Protein AF-A0A9E5FH98-F1 (afdb_monomer)

Secondary structure (DSSP, 8-state):
-------------PPPPPPP------SS--TTSSGGGT-SS--HHHHHHHHTS---S-----SSHHHHHHHHHHSS-TTTTT-S---

Radius of gyration: 24.2 Å; Cα contacts (8 Å, |Δi|>4): 52; chains: 1; bounding box: 37×30×86 Å

Mean predicted aligned error: 8.73 Å

Foldseek 3Di:
DDDDDDDDPDDDDDDPDDDDDDDDDDPPDDQQCAVCSPRPDDDPVVNVPVVVHPDDPDDDAPPDDVQRVLCVVPVDHSVVSVNPDDD

Sequence (87 aa):
MNAAIFPLLIFALAAPKRPNIIVILSDDMGYSDIGCYGGEIATPNLDSLAAGGVRFTRFYNTSRCCPTRASLLTGLYPHQAGIGHMT

pLDDT: mean 88.49, std 14.11, range [39.5, 98.19]

Structure (mmCIF, N/CA/C/O backbone):
data_AF-A0A9E5FH98-F1
#
_entry.id   AF-A0A9E5FH98-F1
#
loop_
_atom_site.group_PDB
_atom_site.id
_atom_site.type_symbol
_atom_site.label_atom_id
_atom_site.label_alt_id
_atom_site.label_comp_id
_atom_site.label_asym_id
_atom_site.label_entity_id
_atom_site.label_seq_id
_atom_site.pd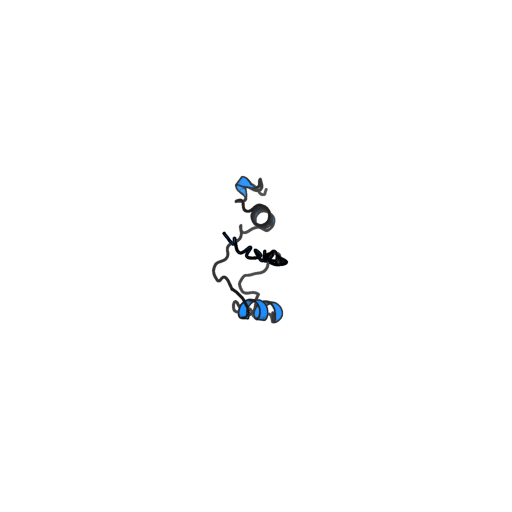bx_PDB_ins_code
_atom_site.Cartn_x
_atom_site.Cartn_y
_atom_site.Cartn_z
_atom_site.occupancy
_atom_site.B_iso_or_equiv
_atom_site.auth_seq_id
_atom_site.auth_comp_id
_atom_site.auth_asym_id
_atom_site.auth_atom_id
_atom_site.pdbx_PDB_model_num
ATOM 1 N N . MET A 1 1 ? 8.154 -16.620 70.852 1.00 43.84 1 MET A N 1
ATOM 2 C CA . MET A 1 1 ? 8.816 -16.570 69.532 1.00 43.84 1 MET A CA 1
ATOM 3 C C . MET A 1 1 ? 7.820 -17.110 68.519 1.00 43.84 1 MET A C 1
ATOM 5 O O . MET A 1 1 ? 7.783 -18.314 68.323 1.00 43.84 1 MET A O 1
ATOM 9 N N . ASN A 1 2 ? 6.959 -16.266 67.947 1.00 39.50 2 ASN A N 1
ATOM 10 C CA . ASN A 1 2 ? 5.933 -16.732 67.008 1.00 39.50 2 ASN A CA 1
ATOM 11 C C . ASN A 1 2 ? 6.182 -16.057 65.661 1.00 39.50 2 ASN A C 1
ATOM 13 O O . ASN A 1 2 ? 5.888 -14.877 65.493 1.00 39.50 2 ASN A O 1
ATOM 17 N N . ALA A 1 3 ? 6.781 -16.798 64.730 1.00 49.25 3 ALA A N 1
ATOM 18 C CA . ALA A 1 3 ? 6.919 -16.371 63.348 1.00 49.25 3 ALA A CA 1
ATOM 19 C C . ALA A 1 3 ? 5.570 -16.571 62.645 1.00 49.25 3 ALA A C 1
ATOM 21 O O . ALA A 1 3 ? 5.119 -17.701 62.462 1.00 49.25 3 ALA A O 1
ATOM 22 N N . ALA A 1 4 ? 4.903 -15.472 62.297 1.00 54.75 4 ALA A N 1
ATOM 23 C CA . ALA A 1 4 ? 3.720 -15.501 61.450 1.00 54.75 4 ALA A CA 1
ATOM 24 C C . ALA A 1 4 ? 4.149 -15.808 60.007 1.00 54.75 4 ALA A C 1
ATOM 26 O O . ALA A 1 4 ? 4.871 -15.030 59.386 1.00 54.75 4 ALA A O 1
ATOM 27 N N . ILE A 1 5 ? 3.719 -16.955 59.485 1.00 60.31 5 ILE A N 1
ATOM 28 C CA . ILE A 1 5 ? 3.899 -17.337 58.083 1.00 60.31 5 ILE A CA 1
ATOM 29 C C . ILE A 1 5 ? 2.787 -16.642 57.288 1.00 60.31 5 ILE A C 1
ATOM 31 O O . ILE A 1 5 ? 1.633 -17.060 57.337 1.00 60.31 5 ILE A O 1
ATOM 35 N N . PHE A 1 6 ? 3.119 -15.559 56.587 1.00 60.62 6 PHE A N 1
ATOM 36 C CA . PHE A 1 6 ? 2.221 -14.951 55.603 1.00 60.62 6 PHE A CA 1
ATOM 37 C C . PHE A 1 6 ? 2.283 -15.763 54.300 1.00 60.62 6 PHE A C 1
ATOM 39 O O . PHE A 1 6 ? 3.381 -15.964 53.775 1.00 60.62 6 PHE A O 1
ATOM 46 N N . PRO A 1 7 ? 1.151 -16.235 53.746 1.00 63.62 7 PRO A N 1
ATOM 47 C CA . PRO A 1 7 ? 1.160 -16.932 52.472 1.00 63.62 7 PRO A CA 1
ATOM 48 C C . PRO A 1 7 ? 1.408 -15.915 51.355 1.00 63.62 7 PRO A C 1
ATOM 50 O O . PRO A 1 7 ? 0.624 -14.991 51.136 1.00 63.62 7 PRO A O 1
ATOM 53 N N . LEU A 1 8 ? 2.524 -16.084 50.651 1.00 64.50 8 LEU A N 1
ATOM 54 C CA . LEU A 1 8 ? 2.839 -15.337 49.441 1.00 64.50 8 LEU A CA 1
ATOM 55 C C . LEU A 1 8 ? 1.892 -15.805 48.322 1.00 64.50 8 LEU A C 1
ATOM 57 O O . LEU A 1 8 ? 2.108 -16.845 47.704 1.00 64.50 8 LEU A O 1
ATOM 61 N N . LEU A 1 9 ? 0.816 -15.055 48.082 1.00 65.44 9 LEU A N 1
ATOM 62 C CA . LEU A 1 9 ? -0.070 -15.251 46.933 1.00 65.44 9 LEU A CA 1
ATOM 63 C C . LEU A 1 9 ? 0.663 -14.818 45.657 1.00 65.44 9 LEU A C 1
ATOM 65 O O . LEU A 1 9 ? 0.773 -13.632 45.354 1.00 65.44 9 LEU A O 1
ATOM 69 N N . ILE A 1 10 ? 1.184 -15.793 44.913 1.00 67.44 10 I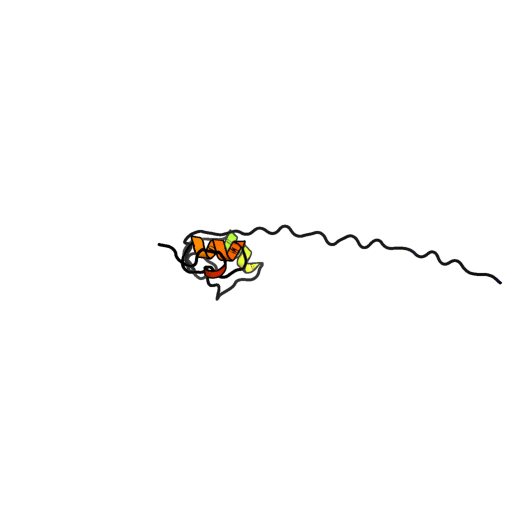LE A N 1
ATOM 70 C CA . ILE A 1 10 ? 1.776 -15.576 43.591 1.00 67.44 10 ILE A CA 1
ATOM 71 C C . ILE A 1 10 ? 0.631 -15.444 42.580 1.00 67.44 10 ILE A C 1
ATOM 73 O O . ILE A 1 10 ? 0.007 -16.433 42.200 1.00 67.44 10 ILE A O 1
ATOM 77 N N . PHE A 1 11 ? 0.351 -14.220 42.129 1.00 67.38 11 PHE A N 1
ATOM 78 C CA . PHE A 1 11 ? -0.494 -13.992 40.957 1.00 67.38 11 PHE A CA 1
ATOM 79 C C . PHE A 1 11 ? 0.327 -14.253 39.690 1.00 67.38 11 PHE A C 1
ATOM 81 O O . PHE A 1 11 ? 1.270 -13.524 39.385 1.00 67.38 11 PHE A O 1
ATOM 88 N N . AL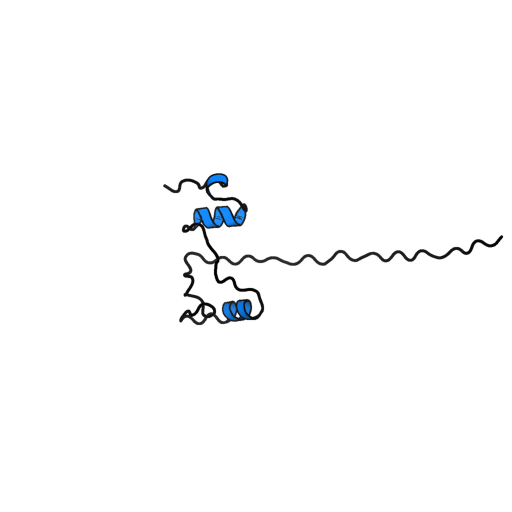A A 1 12 ? -0.034 -15.291 38.934 1.00 67.62 12 ALA A N 1
ATOM 89 C CA . ALA A 1 12 ? 0.498 -15.497 37.594 1.00 67.62 12 ALA A CA 1
ATOM 90 C C . ALA A 1 12 ? -0.079 -14.422 36.659 1.00 67.62 12 ALA A C 1
ATOM 92 O O . ALA A 1 12 ? -1.274 -14.427 36.360 1.00 67.62 12 ALA A O 1
ATOM 93 N N . LEU A 1 13 ? 0.759 -13.485 36.205 1.00 72.31 13 LEU A N 1
ATOM 94 C CA . LEU A 1 13 ? 0.370 -12.525 35.175 1.00 72.31 13 LEU A CA 1
ATOM 95 C C . LEU A 1 13 ? 0.123 -13.301 33.873 1.00 72.31 13 LEU A C 1
ATOM 97 O O . LEU A 1 13 ? 1.055 -13.863 33.295 1.00 72.31 13 LEU A O 1
ATOM 101 N N . ALA A 1 14 ? -1.130 -13.364 33.420 1.00 75.69 14 ALA A N 1
ATOM 102 C CA . ALA A 1 14 ? -1.448 -13.950 32.125 1.00 75.69 14 ALA A CA 1
ATOM 103 C C . ALA A 1 14 ? -0.680 -13.193 31.032 1.00 75.69 14 ALA A C 1
ATOM 105 O O . ALA A 1 14 ? -0.744 -11.963 30.961 1.00 75.69 14 ALA A O 1
ATOM 106 N N . ALA A 1 15 ? 0.063 -13.923 30.198 1.00 79.56 15 ALA A N 1
ATOM 107 C CA . ALA A 1 15 ? 0.801 -13.316 29.100 1.00 79.56 15 ALA A CA 1
ATOM 108 C C . ALA A 1 15 ? -0.176 -12.531 28.203 1.00 79.56 15 ALA A C 1
ATOM 110 O O . ALA A 1 15 ? -1.241 -13.059 27.861 1.00 79.56 15 ALA A O 1
ATOM 111 N N . PRO A 1 16 ? 0.151 -11.283 27.821 1.00 84.44 16 PRO A N 1
ATOM 112 C CA . PRO A 1 16 ? -0.739 -10.474 27.005 1.00 84.44 16 PRO A CA 1
ATOM 113 C C . PRO A 1 16 ? -1.046 -11.202 25.696 1.00 84.44 16 PRO A C 1
ATOM 115 O O . PRO A 1 16 ? -0.153 -11.746 25.036 1.00 84.44 16 PRO A O 1
ATOM 118 N N . LYS A 1 17 ? -2.330 -11.229 25.326 1.00 91.75 17 LYS A N 1
ATOM 119 C CA . LYS A 1 17 ? -2.779 -11.880 24.095 1.00 91.75 17 LYS A CA 1
ATOM 120 C C . LYS A 1 17 ? -2.098 -11.205 22.905 1.00 91.75 17 LYS A C 1
ATOM 122 O O . LYS A 1 17 ? -2.225 -9.998 22.716 1.00 91.75 17 LYS A O 1
ATOM 127 N N . ARG A 1 18 ? -1.379 -11.992 22.102 1.00 94.81 18 ARG A N 1
ATOM 128 C CA . ARG A 1 18 ? -0.722 -11.489 20.891 1.00 94.81 18 ARG A CA 1
ATOM 129 C C . ARG A 1 18 ? -1.787 -11.101 19.857 1.00 94.81 18 ARG A C 1
ATOM 131 O O . ARG A 1 18 ? -2.686 -11.910 19.612 1.00 94.81 18 ARG A O 1
ATOM 138 N N . PRO A 1 19 ? -1.720 -9.897 19.268 1.00 96.31 19 PRO A N 1
ATOM 139 C CA . PRO A 1 19 ? -2.637 -9.517 18.204 1.00 96.31 19 PRO A CA 1
ATOM 140 C C . PRO A 1 19 ? -2.321 -10.296 16.923 1.00 96.31 19 PRO A C 1
ATOM 142 O O . PRO A 1 19 ? -1.174 -10.666 16.673 1.00 96.31 19 PRO A O 1
ATOM 145 N N . ASN A 1 20 ? -3.341 -10.504 16.093 1.00 97.12 20 ASN A N 1
ATOM 146 C CA . ASN A 1 20 ? -3.143 -10.935 14.713 1.00 97.12 20 ASN A CA 1
ATOM 147 C C . ASN A 1 20 ? -2.846 -9.701 13.860 1.00 97.12 20 ASN A C 1
ATOM 149 O O . ASN A 1 20 ? -3.547 -8.697 13.974 1.00 97.12 20 ASN A O 1
ATOM 153 N N . ILE A 1 21 ? -1.826 -9.783 13.008 1.00 97.06 21 ILE A N 1
ATOM 154 C CA . ILE A 1 21 ? -1.431 -8.696 12.108 1.00 97.06 21 ILE A CA 1
ATOM 155 C C . ILE A 1 21 ? -1.763 -9.128 10.682 1.00 97.06 21 ILE A C 1
ATOM 157 O O . ILE A 1 21 ? -1.298 -10.172 10.231 1.00 97.06 21 ILE A O 1
ATOM 161 N N . ILE A 1 22 ? -2.568 -8.328 9.983 1.00 97.56 22 ILE A N 1
ATOM 162 C CA . ILE A 1 22 ? -2.928 -8.543 8.578 1.00 97.56 22 ILE A CA 1
ATOM 163 C C . ILE A 1 22 ? -2.364 -7.374 7.773 1.00 97.56 22 ILE A C 1
ATOM 165 O O . ILE A 1 22 ? -2.659 -6.219 8.072 1.00 97.56 22 ILE A O 1
ATOM 169 N N . VAL A 1 23 ? -1.563 -7.681 6.753 1.00 97.00 23 VAL A N 1
ATOM 170 C CA . VAL A 1 23 ? -1.044 -6.696 5.797 1.00 97.00 23 VAL A CA 1
ATOM 171 C C . VAL A 1 23 ? -1.817 -6.854 4.493 1.00 97.00 23 VAL A C 1
ATOM 173 O O . VAL A 1 23 ? -1.705 -7.882 3.829 1.00 97.00 23 VAL A O 1
ATOM 176 N N . ILE A 1 24 ? -2.611 -5.843 4.141 1.00 97.31 24 ILE A N 1
ATOM 177 C CA . ILE A 1 24 ? -3.344 -5.780 2.873 1.00 97.31 24 ILE A CA 1
ATOM 178 C C . ILE A 1 24 ? -2.578 -4.831 1.952 1.00 97.31 24 ILE A C 1
ATOM 180 O O . ILE A 1 24 ? -2.388 -3.663 2.288 1.00 97.31 24 ILE A O 1
ATOM 184 N N . LEU A 1 25 ? -2.131 -5.336 0.805 1.00 96.44 25 LEU A N 1
ATOM 185 C CA . LEU A 1 25 ? -1.400 -4.575 -0.205 1.00 96.44 25 LEU A CA 1
ATOM 186 C C . LEU A 1 25 ? -2.163 -4.648 -1.529 1.00 96.44 25 LEU A C 1
ATOM 188 O O . LEU A 1 25 ? -2.453 -5.744 -2.001 1.00 96.44 25 LEU A O 1
ATOM 192 N N . SER A 1 26 ? -2.453 -3.492 -2.126 1.00 96.06 26 SER A N 1
ATOM 193 C CA . SER A 1 26 ? -2.971 -3.399 -3.496 1.00 96.06 26 SER A CA 1
ATOM 194 C C . SER A 1 26 ? -1.827 -3.135 -4.472 1.00 96.06 26 SER A C 1
ATOM 196 O O . SER A 1 26 ? -0.905 -2.390 -4.132 1.00 96.06 26 SER A O 1
ATOM 198 N N . ASP A 1 27 ? -1.893 -3.712 -5.674 1.00 96.44 27 ASP A N 1
ATOM 199 C CA . ASP A 1 27 ? -0.970 -3.389 -6.772 1.00 96.44 27 ASP A CA 1
ATOM 200 C C . ASP A 1 27 ? -1.526 -2.212 -7.588 1.00 96.44 27 ASP A C 1
ATOM 202 O O . ASP A 1 27 ? -2.741 -2.110 -7.755 1.00 96.44 27 ASP A O 1
ATOM 206 N N . ASP A 1 28 ? -0.644 -1.314 -8.029 1.00 94.00 28 ASP A N 1
ATOM 207 C CA . ASP A 1 28 ? -0.920 -0.158 -8.906 1.00 94.00 28 ASP A CA 1
ATOM 208 C C . ASP A 1 28 ? -2.097 0.773 -8.530 1.00 94.00 28 ASP A C 1
ATOM 210 O O . ASP A 1 28 ? -2.574 1.546 -9.358 1.00 94.00 28 ASP A O 1
ATOM 214 N N . MET A 1 29 ? -2.536 0.768 -7.269 1.00 94.69 29 MET A N 1
ATOM 215 C CA . MET A 1 29 ? -3.590 1.668 -6.788 1.00 94.69 29 MET A CA 1
ATOM 216 C C . MET A 1 29 ? -3.064 3.099 -6.616 1.00 94.69 29 MET A C 1
ATOM 218 O O . MET A 1 29 ? -2.078 3.339 -5.911 1.00 94.69 29 MET A O 1
ATOM 222 N N . GLY A 1 30 ? -3.755 4.056 -7.229 1.00 93.25 30 GLY A N 1
ATOM 223 C CA . GLY A 1 30 ? -3.485 5.480 -7.117 1.00 93.25 30 GLY A CA 1
ATOM 224 C C . GLY A 1 30 ? -3.887 6.051 -5.757 1.00 93.25 30 GLY A C 1
ATOM 225 O O . GLY A 1 30 ? -4.818 5.590 -5.098 1.00 93.25 30 GLY A O 1
ATOM 226 N N . TYR A 1 31 ? -3.196 7.112 -5.332 1.00 93.06 31 TYR A N 1
ATOM 227 C CA . TYR A 1 31 ? -3.472 7.787 -4.055 1.00 93.06 31 TYR A CA 1
ATOM 228 C C . TYR A 1 31 ? -4.911 8.319 -3.965 1.00 93.06 31 TYR A C 1
ATOM 230 O O . TYR A 1 31 ? -5.525 8.264 -2.903 1.00 93.06 31 TYR A O 1
ATOM 238 N N . SER A 1 32 ? -5.448 8.820 -5.078 1.00 92.62 32 SER A N 1
ATOM 239 C CA . SER A 1 32 ? -6.794 9.388 -5.172 1.00 92.62 32 SER A CA 1
ATOM 240 C C . SER A 1 32 ? -7.860 8.380 -5.601 1.00 92.62 32 SER A C 1
ATOM 242 O O . SER A 1 32 ? -8.955 8.802 -5.939 1.00 92.62 32 SER A O 1
ATOM 244 N N . ASP A 1 33 ? -7.582 7.075 -5.614 1.00 95.12 33 ASP A N 1
ATOM 245 C CA . ASP A 1 33 ? -8.597 6.082 -6.002 1.00 95.12 33 ASP A CA 1
ATOM 246 C C . ASP A 1 33 ? -9.559 5.762 -4.847 1.00 95.12 33 ASP A C 1
ATOM 248 O O . ASP A 1 33 ? -10.705 5.378 -5.068 1.00 95.12 33 ASP A O 1
ATOM 252 N N . ILE A 1 34 ? -9.105 5.932 -3.601 1.00 96.00 34 ILE A N 1
ATOM 253 C CA . ILE A 1 34 ? -9.867 5.604 -2.389 1.00 96.00 34 ILE A CA 1
ATOM 254 C C . ILE A 1 34 ? -10.683 6.822 -1.935 1.00 96.00 34 ILE A C 1
ATOM 256 O O . ILE A 1 34 ? -10.152 7.933 -1.825 1.00 96.00 34 ILE A O 1
ATOM 260 N N . GLY A 1 35 ? -11.946 6.599 -1.567 1.00 96.38 35 GLY A N 1
ATOM 261 C CA . GLY A 1 35 ? -12.883 7.630 -1.112 1.00 96.38 35 GLY A CA 1
ATOM 262 C C . GLY A 1 35 ? -12.336 8.511 0.015 1.00 96.38 35 GLY A C 1
ATOM 263 O O . GLY A 1 35 ? -12.392 9.737 -0.070 1.00 96.38 35 GLY A O 1
ATOM 264 N N . CYS A 1 36 ? -11.694 7.933 1.037 1.00 95.75 36 CYS A N 1
ATOM 265 C CA . CYS A 1 36 ? -11.124 8.706 2.146 1.00 95.75 36 CYS A CA 1
ATOM 266 C C . CYS A 1 36 ? -9.977 9.660 1.748 1.00 95.75 36 CYS A C 1
ATOM 268 O O . CYS A 1 36 ? -9.627 10.547 2.532 1.00 95.75 36 CYS A O 1
ATOM 270 N N . TYR A 1 37 ? -9.412 9.531 0.544 1.00 96.69 37 TYR A N 1
ATOM 271 C CA . TYR A 1 37 ? -8.435 10.460 -0.037 1.00 96.69 37 TYR A CA 1
ATOM 272 C C . TYR A 1 37 ? -9.024 11.383 -1.118 1.00 96.69 37 TYR A C 1
ATOM 274 O O . TYR A 1 37 ? -8.279 12.155 -1.718 1.00 96.69 37 TYR A O 1
ATOM 282 N N . GLY A 1 38 ? -10.346 11.366 -1.312 1.00 94.69 38 GLY A N 1
ATOM 283 C CA . GLY A 1 38 ? -11.055 12.190 -2.294 1.00 94.69 38 GLY A CA 1
ATOM 284 C C . GLY A 1 38 ? -11.345 11.485 -3.620 1.00 94.69 38 GLY A C 1
ATOM 285 O O . GLY A 1 38 ? -11.646 12.170 -4.593 1.00 94.69 38 GLY A O 1
ATOM 286 N N . GLY A 1 39 ? -11.236 10.154 -3.673 1.00 95.12 39 GLY A N 1
ATOM 287 C CA . GLY A 1 39 ? -11.568 9.377 -4.865 1.00 95.12 39 GLY A CA 1
ATOM 288 C C . GLY A 1 39 ? -13.061 9.293 -5.163 1.00 95.12 39 GLY A C 1
ATOM 289 O O . GLY A 1 39 ? -13.900 9.401 -4.271 1.00 95.12 39 GLY A O 1
ATOM 290 N N . GLU A 1 40 ? -13.383 9.075 -6.438 1.00 94.31 40 GLU A N 1
ATOM 291 C CA . GLU A 1 40 ? -14.764 8.961 -6.933 1.00 94.31 40 GLU A CA 1
ATOM 292 C C . GLU A 1 40 ? -15.354 7.552 -6.743 1.00 94.31 40 GLU A C 1
ATOM 294 O O . GLU A 1 40 ? -16.571 7.365 -6.774 1.00 94.31 40 GLU A O 1
ATOM 299 N N . ILE A 1 41 ? -14.499 6.543 -6.541 1.00 94.50 41 ILE A N 1
ATOM 300 C CA . ILE A 1 41 ? -14.910 5.149 -6.369 1.00 94.50 41 ILE A CA 1
ATOM 301 C C . ILE A 1 41 ? -15.402 4.939 -4.935 1.00 94.50 41 ILE A C 1
ATOM 303 O O . ILE A 1 41 ? -14.717 5.259 -3.964 1.00 94.50 41 ILE A O 1
ATOM 307 N N . ALA A 1 42 ? -16.584 4.337 -4.792 1.00 96.31 42 ALA A N 1
ATOM 308 C CA . ALA A 1 42 ? -17.124 3.987 -3.486 1.00 96.31 42 ALA A CA 1
ATOM 309 C C . ALA A 1 42 ? -16.293 2.865 -2.832 1.00 96.31 42 ALA A C 1
ATOM 311 O O . ALA A 1 42 ? -16.382 1.701 -3.228 1.00 96.31 42 ALA A O 1
ATOM 312 N N . THR A 1 43 ? -15.527 3.203 -1.789 1.00 97.88 43 THR A N 1
ATOM 313 C CA . THR A 1 43 ? -14.666 2.270 -1.039 1.00 97.88 43 THR A CA 1
ATOM 314 C C . THR A 1 43 ? -15.063 2.142 0.441 1.00 97.88 43 THR A C 1
ATOM 316 O O . THR A 1 43 ? -14.211 2.295 1.322 1.00 97.88 43 THR A O 1
ATOM 319 N N . PRO A 1 44 ? -16.325 1.794 0.769 1.00 97.94 44 PRO A N 1
ATOM 320 C CA . PRO A 1 44 ? -16.871 1.932 2.125 1.00 97.94 44 PRO A CA 1
ATOM 321 C C . PRO A 1 44 ? -16.107 1.142 3.200 1.00 97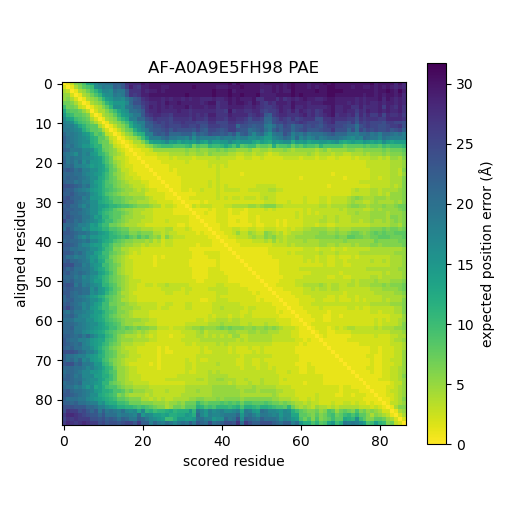.94 44 PRO A C 1
ATOM 323 O O . PRO A 1 44 ? -15.985 1.597 4.336 1.00 97.94 44 PRO A O 1
ATOM 326 N N . ASN A 1 45 ? -15.544 -0.020 2.853 1.00 98.00 45 ASN A N 1
ATOM 327 C CA . ASN A 1 45 ? -14.747 -0.818 3.789 1.00 98.00 45 ASN A CA 1
ATOM 328 C C . ASN A 1 45 ? -13.405 -0.147 4.127 1.00 98.00 45 ASN A C 1
ATOM 330 O O . ASN A 1 45 ? -12.992 -0.151 5.284 1.00 98.00 45 ASN A O 1
ATOM 334 N N . LEU A 1 46 ? -12.73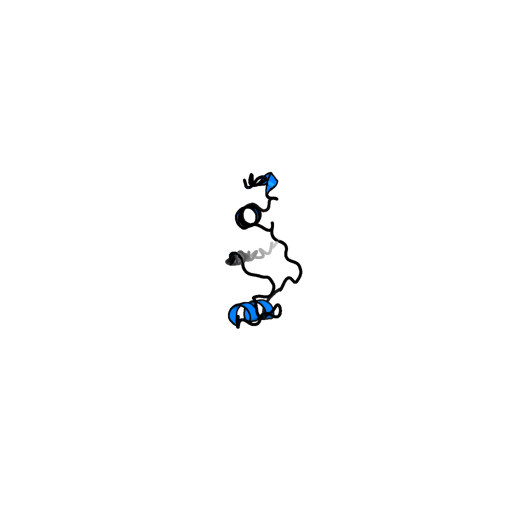4 0.450 3.136 1.00 97.50 46 LEU A N 1
ATOM 335 C CA . LEU A 1 46 ? -11.477 1.174 3.353 1.00 97.50 46 LEU A CA 1
ATOM 336 C C . LEU A 1 46 ? -11.730 2.489 4.096 1.00 97.50 46 LEU A C 1
ATOM 338 O O . LEU A 1 46 ? -10.968 2.846 4.992 1.00 97.50 46 LEU A O 1
ATOM 342 N N . ASP A 1 47 ? -12.838 3.161 3.787 1.00 97.56 47 ASP A N 1
ATOM 343 C CA . ASP A 1 47 ? -13.237 4.402 4.449 1.00 97.56 47 ASP A CA 1
ATOM 344 C C . ASP A 1 47 ? -13.567 4.162 5.928 1.00 97.56 47 ASP A C 1
ATOM 346 O O . ASP A 1 47 ? -13.127 4.919 6.795 1.00 97.56 47 ASP A O 1
ATOM 350 N N . SER A 1 48 ? -14.254 3.057 6.243 1.00 98.19 48 SER A N 1
ATOM 351 C CA . SER A 1 48 ? -14.503 2.644 7.628 1.00 98.19 48 SER A CA 1
ATOM 352 C C . SER A 1 48 ? -13.208 2.325 8.381 1.00 98.19 48 SER A C 1
ATOM 354 O O . SER A 1 48 ? -13.097 2.672 9.559 1.00 98.19 48 SER A O 1
ATOM 356 N N . LEU A 1 49 ? -12.228 1.680 7.734 1.00 97.75 49 LEU A N 1
ATOM 357 C CA . LEU A 1 49 ? -10.917 1.417 8.340 1.00 97.75 49 LEU A CA 1
ATOM 358 C C . LEU A 1 49 ? -10.155 2.718 8.615 1.00 97.75 49 LEU A C 1
ATOM 360 O O . LEU A 1 49 ? -9.548 2.861 9.674 1.00 97.75 49 LEU A O 1
ATOM 364 N N . ALA A 1 50 ? -10.214 3.679 7.692 1.00 97.06 50 ALA A N 1
ATOM 365 C CA . ALA A 1 50 ? -9.588 4.984 7.858 1.00 97.06 50 ALA A CA 1
ATOM 366 C C . ALA A 1 50 ? -10.242 5.813 8.976 1.00 97.06 50 ALA A C 1
ATOM 368 O O . ALA A 1 50 ? -9.531 6.469 9.734 1.00 97.06 50 ALA A O 1
ATOM 369 N N . ALA A 1 51 ? -11.573 5.775 9.102 1.00 97.62 51 ALA A N 1
ATOM 370 C CA . ALA A 1 51 ? -12.311 6.491 10.143 1.00 97.62 51 ALA A CA 1
ATOM 371 C C . ALA A 1 51 ? -12.098 5.896 11.546 1.00 97.62 51 ALA A C 1
ATOM 373 O O . ALA A 1 51 ? -12.047 6.633 12.528 1.00 97.62 51 ALA A O 1
ATOM 374 N N . GLY A 1 52 ? -11.967 4.569 11.645 1.00 98.00 52 GLY A N 1
ATOM 375 C CA . GLY A 1 52 ? -11.725 3.858 12.904 1.00 98.00 52 GLY A CA 1
ATOM 376 C C . GLY A 1 52 ? -10.249 3.709 13.286 1.00 98.00 52 GLY A C 1
ATOM 377 O O . GLY A 1 52 ? -9.948 3.055 14.284 1.00 98.00 52 GLY A O 1
ATOM 378 N N . GLY A 1 53 ? -9.326 4.260 12.494 1.00 96.88 53 GLY A N 1
ATOM 379 C CA . GLY A 1 53 ? -7.895 4.006 12.621 1.00 96.88 53 GLY A CA 1
ATOM 380 C C . GLY A 1 53 ? -7.025 5.230 12.355 1.00 96.88 53 GLY A C 1
ATOM 381 O O . GLY A 1 53 ? -7.427 6.375 12.546 1.00 96.88 53 GLY A O 1
ATOM 382 N N . VAL A 1 54 ? -5.788 4.970 11.930 1.00 97.56 54 VAL A N 1
ATOM 383 C CA . VAL A 1 54 ? -4.824 6.006 11.546 1.00 97.56 54 VAL A CA 1
ATOM 384 C C . VAL A 1 54 ? -4.666 5.999 10.033 1.00 97.56 54 VAL A C 1
ATOM 386 O O . VAL A 1 54 ? -4.409 4.957 9.432 1.00 97.56 54 VAL A O 1
ATOM 389 N N . ARG A 1 55 ? -4.774 7.182 9.426 1.00 96.19 55 ARG A N 1
ATOM 390 C CA . ARG A 1 55 ? -4.605 7.393 7.988 1.00 96.19 55 ARG A CA 1
ATOM 391 C C . ARG A 1 55 ? -3.379 8.259 7.713 1.00 96.19 55 ARG A C 1
ATOM 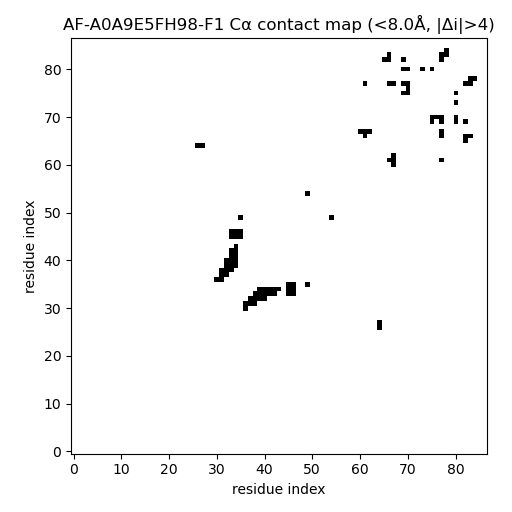393 O O . ARG A 1 55 ? -3.264 9.363 8.241 1.00 96.19 55 ARG A O 1
ATOM 400 N N . PHE A 1 56 ? -2.492 7.791 6.839 1.00 96.06 56 PHE A N 1
ATOM 401 C CA . PHE A 1 56 ? -1.298 8.536 6.435 1.00 96.06 56 PHE A CA 1
ATOM 402 C C . PHE A 1 56 ? -1.580 9.403 5.206 1.00 96.06 56 PHE A C 1
ATOM 404 O O . PHE A 1 56 ? -2.012 8.896 4.181 1.00 96.06 56 PHE A O 1
ATOM 411 N N . THR A 1 57 ? -1.290 10.701 5.261 1.00 95.31 57 THR A N 1
ATOM 412 C CA . THR A 1 57 ? -1.392 11.607 4.093 1.00 95.31 57 THR A CA 1
ATOM 413 C C . THR A 1 57 ? -0.081 11.729 3.313 1.00 95.31 57 THR A C 1
ATOM 415 O O . THR A 1 57 ? -0.035 12.365 2.264 1.00 95.31 57 THR A O 1
ATOM 418 N N . ARG A 1 58 ? 1.000 11.134 3.833 1.00 95.62 58 ARG A N 1
ATOM 419 C CA . ARG A 1 58 ? 2.343 11.117 3.236 1.00 95.62 58 ARG A CA 1
ATOM 420 C C . ARG A 1 58 ? 2.982 9.743 3.436 1.00 95.62 58 ARG A C 1
ATOM 422 O O . ARG A 1 58 ? 3.754 9.542 4.368 1.00 95.62 58 ARG A O 1
ATOM 429 N N . PHE A 1 59 ? 2.619 8.801 2.574 1.00 94.75 59 PHE A N 1
ATOM 430 C CA . PHE A 1 59 ? 3.201 7.462 2.503 1.00 94.75 59 PHE A CA 1
ATOM 431 C C . PHE A 1 59 ? 3.877 7.295 1.141 1.00 94.75 59 PHE A C 1
ATOM 433 O O . PHE A 1 59 ? 3.256 7.564 0.116 1.00 94.75 59 PHE A O 1
ATOM 440 N N . TYR A 1 60 ? 5.140 6.870 1.129 1.00 95.50 60 TYR A N 1
ATOM 441 C CA . TYR A 1 60 ? 5.940 6.754 -0.089 1.00 95.50 60 TYR A CA 1
ATOM 442 C C . TYR A 1 60 ? 6.348 5.304 -0.322 1.00 95.50 60 TYR A C 1
ATOM 444 O O . TYR A 1 60 ? 6.798 4.618 0.594 1.00 95.50 60 TYR A O 1
ATOM 452 N N . ASN A 1 61 ? 6.207 4.855 -1.565 1.00 94.88 61 ASN A N 1
ATOM 453 C CA . ASN A 1 61 ? 6.728 3.578 -2.032 1.00 94.88 61 ASN A CA 1
ATOM 454 C C . ASN A 1 61 ? 8.014 3.804 -2.850 1.00 94.88 61 ASN A C 1
ATOM 456 O O . ASN A 1 61 ? 8.519 4.920 -2.965 1.00 94.88 61 ASN A O 1
ATOM 460 N N . THR A 1 62 ? 8.549 2.744 -3.448 1.00 94.38 62 THR A N 1
ATOM 461 C CA . THR A 1 62 ? 9.774 2.824 -4.267 1.00 94.38 62 THR A CA 1
ATOM 462 C C . THR A 1 62 ? 9.472 3.034 -5.760 1.00 94.38 62 THR A C 1
ATOM 464 O O . THR A 1 62 ? 10.298 2.733 -6.615 1.00 94.38 62 THR A O 1
ATOM 467 N N . SER A 1 63 ? 8.270 3.525 -6.091 1.00 91.00 63 SER A N 1
ATOM 468 C CA . SER A 1 63 ? 7.764 3.799 -7.452 1.00 91.00 63 SER A CA 1
ATOM 469 C C . SER A 1 63 ? 7.638 2.592 -8.394 1.00 91.00 63 SER A C 1
ATOM 471 O O . SER A 1 63 ? 7.232 2.747 -9.544 1.00 91.00 63 SER A O 1
ATOM 473 N N . ARG A 1 64 ? 7.974 1.379 -7.939 1.00 91.81 64 ARG A N 1
ATOM 474 C CA . ARG A 1 64 ? 7.817 0.128 -8.697 1.00 91.81 64 ARG A CA 1
ATOM 475 C C . ARG A 1 64 ? 7.409 -1.014 -7.773 1.00 91.81 64 ARG A C 1
ATOM 477 O O . ARG A 1 64 ? 7.765 -1.033 -6.592 1.00 91.81 64 ARG A O 1
ATOM 484 N N . CYS A 1 65 ? 6.698 -1.993 -8.321 1.00 93.62 65 CYS A N 1
ATOM 485 C CA . CYS A 1 65 ? 6.074 -3.056 -7.541 1.00 93.62 65 CYS A CA 1
ATOM 486 C C . CYS A 1 65 ? 7.114 -3.961 -6.849 1.00 93.62 65 CYS A C 1
ATOM 488 O O . CYS A 1 65 ? 7.051 -4.173 -5.638 1.00 93.62 65 CYS A O 1
ATOM 490 N N . CYS A 1 66 ? 8.120 -4.451 -7.586 1.00 93.62 66 CYS A N 1
ATOM 491 C CA . CYS A 1 66 ? 9.161 -5.337 -7.043 1.00 93.62 66 CYS A CA 1
ATOM 492 C C . CYS A 1 66 ? 10.024 -4.698 -5.939 1.00 93.62 66 CYS A C 1
ATOM 494 O O . CYS A 1 66 ? 10.084 -5.286 -4.857 1.00 93.62 66 CYS A O 1
ATOM 496 N N . PRO A 1 67 ? 10.648 -3.517 -6.127 1.00 94.94 67 PRO A N 1
ATOM 497 C CA . PRO A 1 67 ? 11.420 -2.895 -5.051 1.00 94.94 67 PRO A CA 1
ATOM 498 C C . PRO A 1 67 ? 10.542 -2.496 -3.855 1.00 94.94 67 PRO A C 1
ATOM 500 O O . PRO A 1 67 ? 10.996 -2.596 -2.719 1.00 94.94 67 PRO A O 1
ATOM 503 N N . THR A 1 68 ? 9.263 -2.151 -4.065 1.00 95.38 68 THR A N 1
ATOM 504 C CA . THR A 1 68 ? 8.353 -1.792 -2.961 1.00 95.38 68 THR A CA 1
ATOM 505 C C . THR A 1 68 ? 8.055 -3.010 -2.104 1.00 95.38 68 THR A C 1
ATOM 507 O O . THR A 1 68 ? 8.147 -2.943 -0.881 1.00 95.38 68 THR A O 1
ATOM 510 N N . ARG A 1 69 ? 7.749 -4.146 -2.741 1.00 96.12 69 ARG A N 1
ATOM 511 C CA . ARG A 1 69 ? 7.528 -5.416 -2.043 1.00 96.12 69 ARG A CA 1
ATOM 51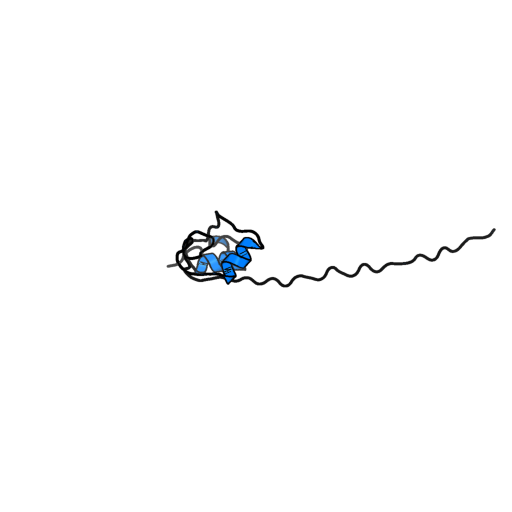2 C C . ARG A 1 69 ? 8.791 -5.900 -1.336 1.00 96.12 69 ARG A C 1
ATOM 514 O O . ARG A 1 69 ? 8.700 -6.344 -0.196 1.00 96.12 69 ARG A O 1
ATOM 521 N N . ALA A 1 70 ? 9.959 -5.764 -1.965 1.00 95.94 70 ALA A N 1
ATOM 522 C CA . ALA A 1 70 ? 11.232 -6.111 -1.340 1.00 95.94 70 ALA A CA 1
ATOM 523 C C . ALA A 1 70 ? 11.470 -5.292 -0.062 1.00 95.94 70 ALA A C 1
ATOM 525 O O . ALA A 1 70 ? 11.749 -5.868 0.990 1.00 95.94 70 ALA A O 1
ATOM 526 N N . SER A 1 71 ? 11.274 -3.971 -0.118 1.00 96.38 71 SER A N 1
ATOM 527 C CA . SER A 1 71 ? 11.389 -3.108 1.061 1.00 96.38 71 SE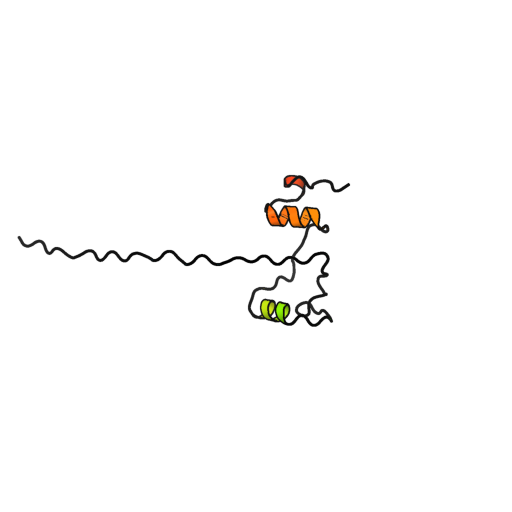R A CA 1
ATOM 528 C C . SER A 1 71 ? 10.347 -3.413 2.135 1.00 96.38 71 SER A C 1
ATOM 530 O O . SER A 1 71 ? 10.693 -3.440 3.313 1.00 96.38 71 SER A O 1
ATOM 532 N N . LEU A 1 72 ? 9.101 -3.711 1.756 1.00 96.75 72 LEU A N 1
ATOM 533 C CA . LEU A 1 72 ? 8.040 -4.071 2.702 1.00 96.75 72 LEU A CA 1
ATOM 534 C C . LEU A 1 72 ? 8.354 -5.364 3.472 1.00 96.75 72 LEU A C 1
ATOM 536 O O . LEU A 1 72 ? 8.136 -5.423 4.678 1.00 96.75 72 LEU A O 1
ATOM 540 N N . LEU A 1 73 ? 8.858 -6.394 2.786 1.00 96.69 73 LEU A N 1
ATOM 541 C CA . LEU A 1 73 ? 9.120 -7.707 3.386 1.00 96.69 73 LEU A CA 1
ATOM 542 C C . LEU A 1 73 ? 10.407 -7.748 4.216 1.00 96.69 73 LEU A C 1
ATOM 544 O O . LEU A 1 73 ? 10.502 -8.537 5.152 1.00 96.69 73 LEU A O 1
ATOM 548 N N . THR A 1 74 ? 11.401 -6.932 3.861 1.00 97.12 74 THR A N 1
ATOM 549 C CA . THR A 1 74 ? 12.732 -6.968 4.493 1.00 97.12 74 THR A CA 1
ATOM 550 C C . THR A 1 74 ? 12.969 -5.829 5.480 1.00 97.12 74 THR A C 1
ATOM 552 O O . THR A 1 74 ? 13.857 -5.934 6.319 1.00 97.12 74 THR A O 1
ATOM 555 N N . G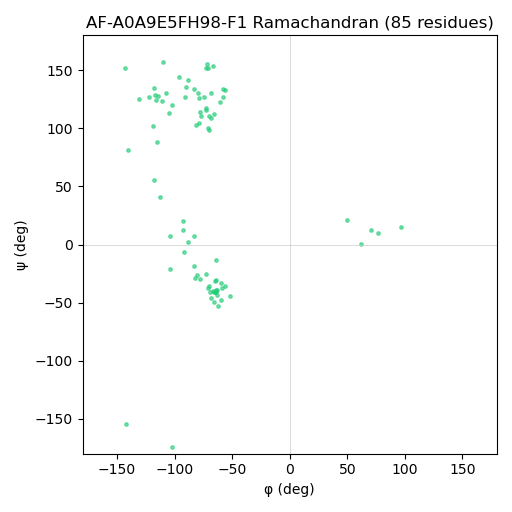LY A 1 75 ? 12.214 -4.730 5.381 1.00 96.81 75 GLY A N 1
ATOM 556 C CA . GLY A 1 75 ? 12.492 -3.497 6.120 1.00 96.81 75 GLY A CA 1
ATOM 557 C C . GLY A 1 75 ? 13.743 -2.755 5.635 1.00 96.81 75 GLY A C 1
ATOM 558 O O . GLY A 1 75 ? 14.213 -1.848 6.318 1.00 96.81 75 GLY A O 1
ATOM 559 N N . LEU A 1 76 ? 14.296 -3.131 4.478 1.00 96.62 76 LEU A N 1
ATOM 560 C CA . LEU A 1 76 ? 15.518 -2.560 3.917 1.00 96.62 76 LEU A CA 1
ATOM 561 C C . LEU A 1 76 ? 15.231 -1.714 2.674 1.00 96.62 76 LEU A C 1
ATOM 563 O O . LEU A 1 76 ? 14.241 -1.918 1.968 1.00 96.62 76 LEU A O 1
ATOM 567 N N . TYR A 1 77 ? 16.131 -0.788 2.343 1.00 95.31 77 TYR A N 1
ATOM 568 C CA . TYR A 1 77 ? 16.056 -0.100 1.054 1.00 95.31 77 TYR A CA 1
ATOM 569 C C . TYR A 1 77 ? 16.323 -1.074 -0.111 1.00 95.31 77 TYR A C 1
ATOM 571 O O . TYR A 1 77 ? 17.072 -2.041 0.061 1.00 95.31 77 TYR A O 1
ATOM 579 N N . PRO A 1 78 ? 15.803 -0.815 -1.328 1.00 94.19 78 PRO A N 1
ATOM 580 C CA . PRO A 1 78 ? 15.914 -1.757 -2.450 1.00 94.19 78 PRO A CA 1
ATOM 581 C C . PRO A 1 78 ? 17.348 -2.168 -2.803 1.00 94.19 78 PRO A C 1
ATOM 583 O O . PRO A 1 78 ? 17.595 -3.326 -3.132 1.00 94.19 78 PRO A O 1
ATOM 586 N N . HIS A 1 79 ? 18.307 -1.244 -2.674 1.00 93.44 79 HIS A N 1
ATOM 587 C CA . HIS A 1 79 ? 19.727 -1.509 -2.922 1.00 93.44 79 HIS A CA 1
ATOM 588 C C . HIS A 1 79 ? 20.332 -2.515 -1.930 1.00 93.44 79 HIS A C 1
ATOM 590 O O . HIS A 1 79 ? 21.211 -3.284 -2.302 1.00 93.44 79 HIS A O 1
ATOM 596 N N . GLN A 1 80 ? 19.840 -2.545 -0.689 1.00 95.19 80 GLN A N 1
ATOM 597 C CA . GLN A 1 80 ? 20.256 -3.507 0.337 1.00 95.19 80 GLN A CA 1
ATOM 598 C C . GLN A 1 80 ? 19.520 -4.843 0.179 1.00 95.19 80 GLN A C 1
ATOM 600 O O . GLN A 1 80 ? 20.063 -5.890 0.513 1.00 95.19 80 GLN A O 1
ATOM 605 N N . ALA A 1 81 ? 18.296 -4.811 -0.355 1.00 94.12 81 ALA A N 1
ATOM 606 C CA . ALA A 1 81 ? 17.463 -5.988 -0.595 1.00 94.12 81 ALA A CA 1
ATOM 607 C C . ALA A 1 81 ? 17.788 -6.727 -1.912 1.00 94.12 81 ALA A C 1
ATOM 609 O O . ALA A 1 81 ? 17.048 -7.624 -2.308 1.00 94.12 81 ALA A O 1
ATOM 610 N N . GLY A 1 82 ? 18.860 -6.349 -2.620 1.00 90.81 82 GLY A N 1
ATOM 611 C CA . GLY A 1 82 ? 19.266 -6.988 -3.878 1.00 90.81 82 GLY A CA 1
ATOM 612 C C . GLY A 1 82 ? 18.431 -6.600 -5.108 1.00 90.81 82 GLY A C 1
ATOM 613 O O . GLY A 1 82 ? 18.609 -7.195 -6.165 1.00 90.81 82 GLY A O 1
ATOM 614 N N . ILE A 1 83 ? 17.563 -5.585 -5.004 1.00 89.69 83 ILE A N 1
ATOM 615 C CA . ILE A 1 83 ? 16.725 -5.042 -6.096 1.00 89.69 83 ILE A CA 1
ATOM 616 C C . ILE A 1 83 ? 17.185 -3.609 -6.435 1.00 89.69 83 ILE A C 1
ATOM 618 O O . ILE A 1 83 ? 16.391 -2.691 -6.619 1.00 89.69 83 ILE A O 1
ATOM 622 N N . GLY A 1 84 ? 18.502 -3.385 -6.461 1.00 77.75 84 GLY A N 1
ATOM 623 C CA . GLY A 1 84 ? 19.089 -2.073 -6.769 1.00 77.75 84 GLY A CA 1
ATOM 624 C C . GLY A 1 84 ? 18.988 -1.682 -8.247 1.00 77.75 84 GLY A C 1
ATOM 625 O O . GLY A 1 84 ? 18.950 -0.499 -8.565 1.00 77.75 84 GLY A O 1
ATOM 626 N N . HIS A 1 85 ? 18.898 -2.671 -9.138 1.00 77.44 85 HIS A N 1
ATOM 627 C CA . HIS A 1 85 ? 18.719 -2.482 -10.573 1.00 77.44 85 HIS A CA 1
ATOM 628 C C . HIS A 1 85 ? 17.585 -3.383 -11.053 1.00 77.44 85 HIS A C 1
ATOM 630 O O . HIS A 1 85 ? 17.604 -4.590 -10.823 1.00 77.44 85 HIS A O 1
ATOM 636 N N . MET A 1 86 ? 16.597 -2.786 -11.713 1.00 66.31 86 MET A N 1
ATOM 637 C CA . MET A 1 86 ? 15.511 -3.494 -12.380 1.00 66.31 86 MET A CA 1
ATOM 638 C C . MET A 1 86 ? 15.658 -3.196 -13.872 1.00 66.31 86 MET A C 1
ATOM 640 O O . MET A 1 86 ? 15.171 -2.168 -14.337 1.00 66.31 86 MET A O 1
ATOM 644 N N . THR A 1 87 ? 16.450 -4.020 -14.561 1.00 59.94 87 THR A N 1
ATOM 645 C CA . THR A 1 87 ? 16.610 -3.971 -16.023 1.00 59.94 87 THR A CA 1
ATOM 646 C C . THR A 1 87 ? 15.340 -4.414 -16.723 1.00 59.94 87 THR A C 1
ATOM 648 O O . THR A 1 87 ? 14.736 -5.391 -16.220 1.00 59.94 87 THR A O 1
#

Solvent-accessible surface area (backbone atoms only — not comparable to full-atom values): 6086 Å² total; per-residue (Å²): 139,82,84,82,84,76,84,82,81,80,77,81,78,76,78,80,82,79,80,88,86,83,88,86,81,80,80,92,70,58,80,50,51,40,37,81,62,71,18,90,46,90,38,68,71,61,36,52,51,42,73,77,52,84,72,80,93,82,79,84,77,67,91,44,72,67,39,31,50,46,22,69,77,68,75,38,57,30,65,78,64,74,46,64,70,87,130